Protein AF-A0A969YE64-F1 (afdb_monomer)

pLDDT: mean 81.98, std 15.18, range [46.62, 94.5]

Nearest PDB structures (foldseek):
  3bkt-assembly3_D  TM=7.751E-01  e=1.541E+00  Escherichia coli
  4pg7-assembly1_A  TM=4.900E-01  e=1.755E+00  Staphylococcus aureus M1064
  6htq-assembly1_h  TM=5.415E-01  e=1.755E+00  Bacillus subtilis subsp. subtilis str. 168
  4xnh-assembly1_B  TM=4.730E-01  e=1.352E+00  Saccharomyces cerevisiae
  4hnw-assembly1_B  TM=4.627E-01  e=1.645E+00  Saccharomyce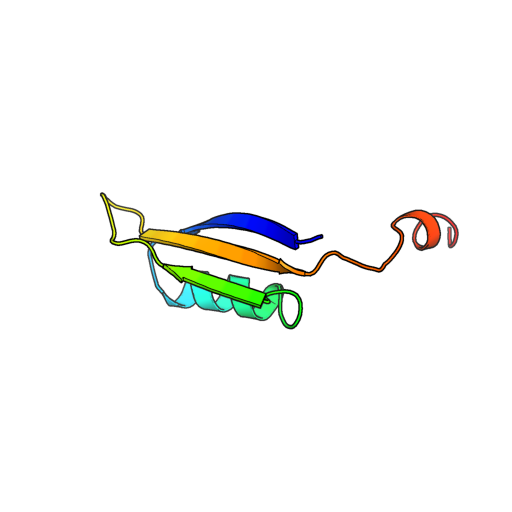s cerevisiae S288C

Radius of gyration: 14.45 Å; Cα contacts (8 Å, |Δi|>4): 74; chains: 1; bounding box: 23×18×47 Å

Solvent-accessible surface area (backbone atoms only — not comparable to full-atom values): 3678 Å² total; per-residue (Å²): 121,70,46,80,45,83,46,76,37,76,51,71,66,60,52,48,54,52,50,59,75,52,39,92,34,57,74,42,79,48,76,50,84,63,76,70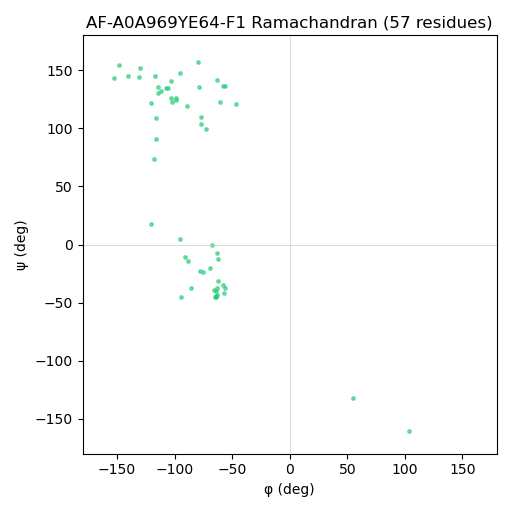,88,44,30,39,33,38,36,34,29,54,58,75,84,68,66,76,75,70,72,78,73,80,123

Sequence (59 aa):
MSTQVRVSYEREPELLDVIVSLGKRVLKVKREPAKGQYKRAYLTLAEHTGKPEQLAKQG

Secondary structure (DSSP, 8-state):
-EEEEEEEESSHHHHHHHHHHHGGGEEEEEEEPP-SSSEEEEEEEEP--S-GGGSSS--

Mean predicted aligned error: 8.48 Å

Structure (mmCIF, N/CA/C/O backbone):
data_AF-A0A969YE64-F1
#
_entry.id   AF-A0A969YE64-F1
#
loop_
_atom_site.group_PDB
_atom_site.id
_atom_site.type_symbol
_atom_site.label_atom_id
_atom_site.label_alt_id
_atom_site.label_comp_id
_atom_site.label_asym_id
_atom_site.label_entity_id
_atom_site.label_seq_id
_atom_site.pdbx_PDB_ins_code
_atom_site.Cartn_x
_atom_site.Cartn_y
_atom_site.Cartn_z
_atom_site.occupancy
_atom_site.B_iso_or_equiv
_atom_site.auth_seq_id
_atom_site.auth_comp_id
_atom_site.auth_asym_id
_atom_site.auth_atom_id
_atom_site.pdbx_PDB_model_num
ATOM 1 N N . MET A 1 1 ? 13.927 8.445 -11.960 1.00 68.50 1 MET A N 1
ATOM 2 C CA . MET A 1 1 ? 13.791 8.805 -10.528 1.00 68.50 1 MET A CA 1
ATOM 3 C C . MET A 1 1 ? 12.594 8.055 -9.935 1.00 68.50 1 MET A C 1
ATOM 5 O O . MET A 1 1 ? 12.020 7.219 -10.620 1.00 68.50 1 MET A O 1
ATOM 9 N N . SER A 1 2 ? 12.253 8.242 -8.658 1.00 82.94 2 SER A N 1
ATOM 10 C CA . SER A 1 2 ? 11.038 7.678 -8.046 1.00 82.94 2 SER A CA 1
ATOM 11 C C . SER A 1 2 ? 10.269 8.768 -7.307 1.00 82.94 2 SER A C 1
ATOM 13 O O . SER A 1 2 ? 10.853 9.753 -6.856 1.00 82.94 2 SER A O 1
ATOM 15 N N . THR A 1 3 ? 8.952 8.607 -7.197 1.00 88.00 3 THR A N 1
ATOM 16 C CA . THR A 1 3 ? 8.080 9.562 -6.501 1.00 88.00 3 THR A CA 1
ATOM 17 C C . THR A 1 3 ? 7.540 8.919 -5.237 1.00 88.00 3 THR A C 1
ATOM 19 O O . THR A 1 3 ? 7.045 7.796 -5.276 1.00 88.00 3 THR A O 1
ATOM 22 N N . GLN A 1 4 ? 7.611 9.619 -4.107 1.00 90.50 4 GLN A N 1
ATOM 23 C CA . GLN A 1 4 ? 7.007 9.154 -2.865 1.00 90.50 4 GLN A CA 1
ATOM 24 C C . GLN A 1 4 ? 5.650 9.830 -2.661 1.00 90.50 4 GLN A C 1
ATOM 26 O O . GLN A 1 4 ? 5.559 11.054 -2.636 1.00 90.50 4 GLN A O 1
ATOM 31 N N . VAL A 1 5 ? 4.601 9.030 -2.491 1.00 90.38 5 VAL A N 1
ATOM 32 C CA . VAL A 1 5 ? 3.234 9.490 -2.225 1.00 90.38 5 VAL A CA 1
ATOM 33 C C . VAL A 1 5 ? 2.824 9.036 -0.833 1.00 90.38 5 VAL A C 1
ATOM 35 O O . VAL A 1 5 ? 3.064 7.893 -0.446 1.00 90.38 5 VAL A O 1
ATOM 38 N N . ARG A 1 6 ? 2.199 9.929 -0.066 1.00 91.94 6 ARG A N 1
ATOM 39 C CA . ARG A 1 6 ? 1.644 9.619 1.253 1.00 91.94 6 ARG A CA 1
ATOM 40 C C . ARG A 1 6 ? 0.147 9.360 1.132 1.00 91.94 6 ARG A C 1
ATOM 42 O O . ARG A 1 6 ? -0.584 10.214 0.647 1.00 91.94 6 ARG A O 1
ATOM 49 N N . VAL A 1 7 ? -0.299 8.214 1.631 1.00 91.50 7 VAL A N 1
ATOM 50 C CA . VAL A 1 7 ? -1.705 7.804 1.663 1.00 91.50 7 VAL A CA 1
ATOM 51 C C . VAL A 1 7 ? -2.159 7.723 3.113 1.00 91.50 7 VAL A C 1
ATOM 53 O O . VAL A 1 7 ? -1.482 7.116 3.946 1.00 91.50 7 VAL A O 1
ATOM 56 N N . SER A 1 8 ? -3.295 8.347 3.411 1.00 92.81 8 SER A N 1
ATOM 57 C CA . SER A 1 8 ? -3.991 8.192 4.691 1.00 92.81 8 SER A CA 1
ATOM 58 C C . SER A 1 8 ? -5.227 7.329 4.459 1.00 92.81 8 SER A C 1
ATOM 60 O O . SER A 1 8 ? -5.917 7.533 3.466 1.00 92.81 8 SER A O 1
ATOM 62 N N . TYR A 1 9 ? -5.469 6.354 5.329 1.00 92.25 9 TYR A N 1
ATOM 63 C CA . TYR A 1 9 ? -6.557 5.381 5.199 1.00 92.25 9 TYR A CA 1
ATOM 64 C C . TYR A 1 9 ? -7.044 4.953 6.584 1.00 92.25 9 TYR A C 1
ATOM 66 O O . TYR A 1 9 ? -6.283 5.007 7.552 1.00 92.25 9 TYR A O 1
ATOM 74 N N . GLU A 1 10 ? -8.294 4.518 6.704 1.00 91.31 10 GLU A N 1
ATOM 75 C CA . GLU A 1 10 ? -8.847 4.047 7.981 1.00 91.31 10 GLU A CA 1
ATOM 76 C C . GLU A 1 10 ? -8.719 2.525 8.09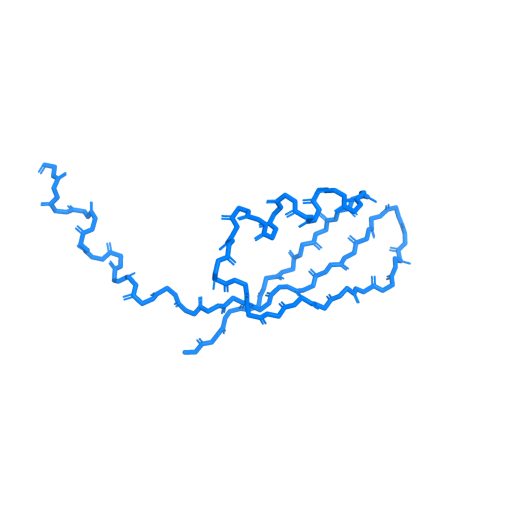1 1.00 91.31 10 GLU A C 1
ATOM 78 O O . GLU A 1 10 ? -8.245 1.981 9.097 1.00 91.31 10 GLU A O 1
ATOM 83 N N . ARG A 1 11 ? -9.066 1.823 7.009 1.00 90.50 11 ARG A N 1
ATOM 84 C CA . ARG A 1 11 ? -9.098 0.362 6.936 1.00 90.50 11 ARG A CA 1
ATOM 85 C C . ARG A 1 11 ? -8.092 -0.154 5.915 1.00 90.50 11 ARG A C 1
ATOM 87 O O . ARG A 1 11 ? -7.853 0.453 4.878 1.00 90.50 11 ARG A O 1
ATOM 94 N N . GLU A 1 12 ? -7.494 -1.306 6.203 1.00 90.25 12 GLU A N 1
ATOM 95 C CA . GLU A 1 12 ? -6.487 -1.900 5.311 1.00 90.25 12 GLU A CA 1
ATOM 96 C C . GLU A 1 12 ? -6.972 -2.189 3.877 1.00 90.25 12 GLU A C 1
ATOM 98 O O . GLU A 1 12 ? -6.167 -1.986 2.967 1.00 90.25 12 GLU A O 1
ATOM 103 N N . PRO A 1 13 ? -8.241 -2.581 3.628 1.00 93.44 13 PRO A N 1
ATOM 104 C CA . PRO A 1 13 ? -8.756 -2.746 2.269 1.00 93.44 13 PRO A CA 1
ATOM 105 C C . PRO A 1 13 ? -8.621 -1.491 1.403 1.00 93.44 13 PRO A C 1
ATOM 107 O O . PRO A 1 13 ? -8.227 -1.600 0.253 1.00 93.44 13 PRO A O 1
ATOM 110 N N . GLU A 1 14 ? -8.816 -0.295 1.966 1.00 92.62 14 GLU A N 1
ATOM 111 C CA . GLU A 1 14 ? -8.698 0.962 1.212 1.00 92.62 14 GLU A CA 1
ATOM 112 C C . GLU A 1 14 ? -7.266 1.187 0.713 1.00 92.62 14 GLU A C 1
ATOM 114 O O . GLU A 1 14 ? -7.041 1.608 -0.421 1.00 92.62 14 GLU A O 1
ATOM 119 N N . LEU A 1 15 ? -6.270 0.856 1.544 1.00 92.75 15 LEU A N 1
ATOM 120 C CA . LEU A 1 15 ? -4.872 0.903 1.122 1.00 92.75 15 LEU A CA 1
ATOM 121 C C . LEU A 1 15 ? -4.592 -0.136 0.027 1.00 92.75 15 LEU A C 1
ATOM 123 O O . LEU A 1 15 ? -3.829 0.151 -0.897 1.00 92.75 15 LEU A O 1
ATOM 127 N N . LEU A 1 16 ? -5.175 -1.332 0.131 1.00 93.06 16 LEU A N 1
ATOM 128 C CA . LEU A 1 16 ? -5.020 -2.377 -0.880 1.00 93.06 16 LEU A CA 1
ATOM 129 C C . LEU A 1 16 ? -5.628 -1.950 -2.219 1.00 93.06 16 LEU A C 1
ATOM 131 O O . LEU A 1 16 ? -4.944 -2.081 -3.228 1.00 93.06 16 LEU A O 1
ATOM 135 N N . ASP A 1 17 ? -6.827 -1.368 -2.231 1.00 93.50 17 ASP A N 1
ATOM 136 C CA . ASP A 1 17 ? -7.464 -0.834 -3.441 1.00 93.50 17 ASP A CA 1
ATOM 137 C C . ASP A 1 17 ? -6.591 0.219 -4.136 1.00 93.50 17 ASP A C 1
ATOM 139 O O . ASP A 1 17 ? -6.420 0.192 -5.358 1.00 93.50 17 ASP A O 1
ATOM 143 N N . VAL A 1 18 ? -5.954 1.107 -3.365 1.00 90.75 18 VAL A N 1
ATOM 144 C CA . VAL A 1 18 ? -5.006 2.096 -3.903 1.00 90.75 18 VAL A CA 1
ATOM 145 C C . VAL A 1 18 ? -3.771 1.416 -4.500 1.00 90.75 18 VAL A C 1
ATOM 147 O O . VAL A 1 18 ? -3.345 1.768 -5.601 1.00 90.75 18 VAL A O 1
ATOM 150 N N . ILE A 1 19 ? -3.190 0.432 -3.807 1.00 91.88 19 ILE A N 1
ATOM 151 C CA . ILE A 1 19 ? -2.020 -0.308 -4.306 1.00 91.88 19 ILE A CA 1
ATOM 152 C C . ILE A 1 19 ? -2.368 -1.070 -5.589 1.00 91.88 19 ILE A C 1
ATOM 154 O O . ILE A 1 19 ? -1.593 -1.031 -6.542 1.00 91.88 19 ILE A O 1
ATOM 158 N N . VAL A 1 20 ? -3.530 -1.724 -5.634 1.00 92.25 20 VAL A N 1
ATOM 159 C CA . VAL A 1 20 ? -4.020 -2.466 -6.804 1.00 92.25 20 VAL A CA 1
ATOM 160 C C . VAL A 1 20 ? -4.272 -1.519 -7.974 1.00 92.25 20 VAL A C 1
ATOM 162 O O . VAL A 1 20 ? -3.815 -1.798 -9.081 1.00 92.25 20 VAL A O 1
ATOM 165 N N . SER A 1 21 ? -4.902 -0.367 -7.727 1.00 89.62 21 SER A N 1
ATOM 166 C CA . SER A 1 21 ? -5.173 0.653 -8.751 1.00 89.62 21 SER A CA 1
ATOM 167 C C . SER A 1 21 ? -3.893 1.243 -9.347 1.00 89.62 21 SER A C 1
ATOM 169 O O . SER A 1 21 ? -3.813 1.502 -10.546 1.00 89.62 21 SER A O 1
ATOM 171 N N . LEU A 1 22 ? -2.861 1.443 -8.523 1.00 88.69 22 LEU A N 1
ATOM 172 C CA . LEU A 1 22 ? -1.544 1.899 -8.979 1.00 88.69 22 LEU A CA 1
ATOM 173 C C . LEU A 1 22 ? -0.728 0.765 -9.625 1.00 88.69 22 LEU A C 1
ATOM 175 O O . LEU A 1 22 ? 0.171 1.021 -10.435 1.00 88.69 22 LEU A O 1
ATOM 179 N N . GLY A 1 23 ? -1.051 -0.483 -9.292 1.00 87.44 23 GLY A N 1
ATOM 180 C CA . GLY A 1 23 ? -0.531 -1.695 -9.906 1.00 87.44 23 GLY A CA 1
ATOM 181 C C . GLY A 1 23 ? 0.994 -1.761 -9.902 1.00 87.44 23 GLY A C 1
ATOM 182 O O . GLY A 1 23 ? 1.659 -1.476 -8.904 1.00 87.44 23 GLY A O 1
ATOM 183 N N . LYS A 1 24 ? 1.570 -2.098 -11.063 1.00 83.56 24 LYS A N 1
ATOM 184 C CA . LYS A 1 24 ? 3.024 -2.272 -11.256 1.00 83.56 24 LYS A CA 1
ATOM 185 C C . LYS A 1 24 ? 3.847 -0.999 -11.027 1.00 83.56 24 LYS A C 1
ATOM 187 O O . LYS A 1 24 ? 5.072 -1.061 -11.036 1.00 83.56 24 LYS A O 1
ATOM 192 N N . ARG A 1 25 ? 3.202 0.158 -10.836 1.00 87.00 25 ARG A N 1
ATOM 193 C CA . ARG A 1 25 ? 3.894 1.411 -10.518 1.00 87.00 25 ARG A CA 1
ATOM 194 C C . ARG A 1 25 ? 4.365 1.441 -9.070 1.00 87.00 25 ARG A C 1
ATOM 196 O O . ARG A 1 25 ? 5.293 2.183 -8.780 1.00 87.00 25 ARG A O 1
ATOM 203 N N . VAL A 1 26 ? 3.758 0.674 -8.165 1.00 91.75 26 VAL A N 1
ATOM 204 C CA . VAL A 1 26 ? 4.161 0.647 -6.756 1.00 91.75 26 VAL A CA 1
ATOM 205 C C . VAL A 1 26 ? 5.428 -0.191 -6.600 1.00 91.75 26 VAL A C 1
ATOM 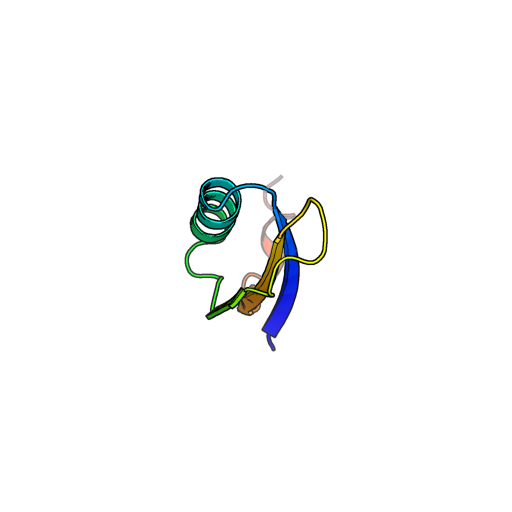207 O O . VAL A 1 26 ? 5.401 -1.410 -6.719 1.00 91.75 26 VAL A O 1
ATOM 210 N N . LEU A 1 27 ? 6.544 0.469 -6.302 1.00 91.38 27 LEU A N 1
ATOM 211 C CA . LEU A 1 27 ? 7.835 -0.173 -6.050 1.00 91.38 27 LEU A CA 1
ATOM 212 C C . LEU A 1 27 ? 7.980 -0.615 -4.595 1.00 91.38 27 LEU A C 1
ATOM 214 O O . LEU A 1 27 ? 8.594 -1.637 -4.301 1.00 91.38 27 LEU A O 1
ATOM 218 N N . LYS A 1 28 ? 7.456 0.187 -3.664 1.00 92.19 28 LYS A N 1
ATOM 219 C CA . LYS A 1 28 ? 7.577 -0.072 -2.229 1.00 92.19 28 LYS A CA 1
ATOM 220 C C . LYS A 1 28 ? 6.408 0.526 -1.469 1.00 92.19 28 LYS A C 1
ATOM 222 O O . LYS A 1 28 ? 5.975 1.635 -1.766 1.00 92.19 28 LYS A O 1
ATOM 227 N N . VAL A 1 29 ? 5.958 -0.184 -0.440 1.00 93.62 29 VAL A N 1
ATOM 228 C CA . VAL A 1 29 ? 4.951 0.291 0.512 1.00 93.62 29 VAL A CA 1
ATOM 229 C C . VAL A 1 29 ? 5.568 0.282 1.904 1.00 93.62 29 VAL A C 1
ATOM 231 O O . VAL A 1 29 ? 6.019 -0.758 2.377 1.00 93.62 29 VAL A O 1
ATOM 234 N N . LYS A 1 30 ? 5.596 1.434 2.575 1.00 94.50 30 LYS A N 1
ATOM 235 C CA . LYS A 1 30 ? 6.001 1.549 3.979 1.00 94.50 30 LYS A CA 1
ATOM 236 C C . LYS A 1 30 ? 4.811 2.024 4.800 1.00 94.50 30 LYS A C 1
ATOM 238 O O . LYS A 1 30 ? 4.410 3.178 4.687 1.00 94.50 30 LYS A O 1
ATOM 243 N N . ARG A 1 31 ? 4.249 1.138 5.621 1.00 92.31 31 ARG A N 1
ATOM 244 C CA . ARG A 1 31 ? 3.161 1.472 6.551 1.00 92.31 31 ARG A CA 1
ATOM 245 C C . ARG A 1 31 ? 3.747 2.164 7.781 1.00 92.31 31 ARG A C 1
ATOM 247 O O . ARG A 1 31 ? 4.774 1.727 8.297 1.00 92.31 31 ARG A O 1
ATOM 254 N N . GLU A 1 32 ? 3.116 3.241 8.225 1.00 90.44 32 GLU A N 1
ATOM 255 C CA . GLU A 1 32 ? 3.423 3.871 9.506 1.00 90.44 32 GLU A CA 1
ATO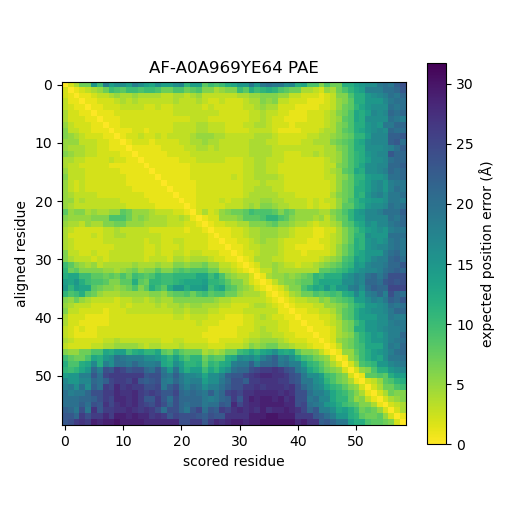M 256 C C . GLU A 1 32 ? 2.478 3.355 10.595 1.00 90.44 32 GLU A C 1
ATOM 258 O O . GLU A 1 32 ? 1.310 3.068 10.307 1.00 90.44 32 GLU A O 1
ATOM 263 N N . PRO A 1 33 ? 2.950 3.267 11.851 1.00 80.81 33 PRO A N 1
ATOM 264 C CA . PRO A 1 33 ? 2.072 3.013 12.982 1.00 80.81 33 PRO A CA 1
ATOM 265 C C . PRO A 1 33 ? 1.003 4.108 13.063 1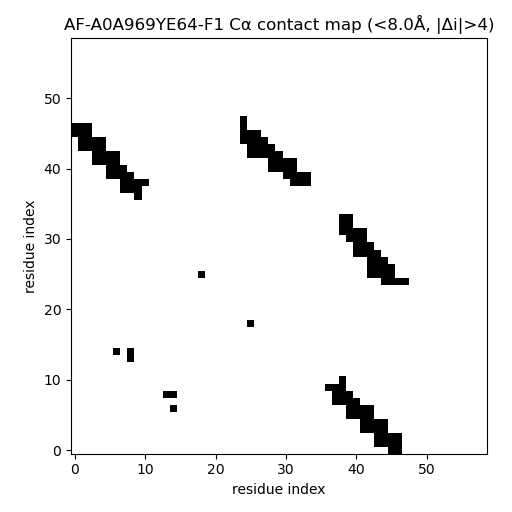.00 80.81 33 PRO A C 1
ATOM 267 O O . PRO A 1 33 ? 1.286 5.296 12.882 1.00 80.81 33 PRO A O 1
ATOM 270 N N . ALA A 1 34 ? -0.239 3.700 13.315 1.00 78.56 34 ALA A N 1
ATOM 271 C CA . ALA A 1 34 ? -1.363 4.619 13.406 1.00 78.56 34 ALA A CA 1
ATOM 272 C C . ALA A 1 34 ? -1.128 5.625 14.544 1.00 78.56 34 ALA A C 1
ATOM 274 O O . ALA A 1 34 ? -0.939 5.238 15.696 1.00 78.56 34 ALA A O 1
ATOM 275 N N . LYS A 1 35 ? -1.149 6.921 14.223 1.00 74.44 35 LYS A N 1
ATOM 276 C CA . LYS A 1 35 ? -1.202 8.004 15.213 1.00 74.44 35 LYS A CA 1
ATOM 277 C C . LYS A 1 35 ? -2.514 8.758 15.016 1.00 74.44 35 LYS A C 1
ATOM 279 O O . LYS A 1 35 ? -2.575 9.689 14.214 1.00 74.44 35 LYS A O 1
ATOM 284 N N . GLY A 1 36 ? -3.549 8.324 15.734 1.00 81.50 36 GLY A N 1
ATOM 285 C CA . GLY A 1 36 ? -4.905 8.880 15.676 1.00 81.50 36 GLY A CA 1
ATOM 286 C C . GLY A 1 36 ? -5.887 8.006 14.891 1.00 81.50 36 GLY A C 1
ATOM 287 O O . GLY A 1 36 ? -5.647 6.818 14.700 1.00 81.50 36 GLY A O 1
ATOM 288 N N . GLN A 1 37 ? -6.992 8.610 14.445 1.00 83.50 37 GLN A N 1
ATOM 289 C CA . GLN A 1 37 ? -8.085 7.928 13.733 1.00 83.50 37 GLN A CA 1
ATOM 29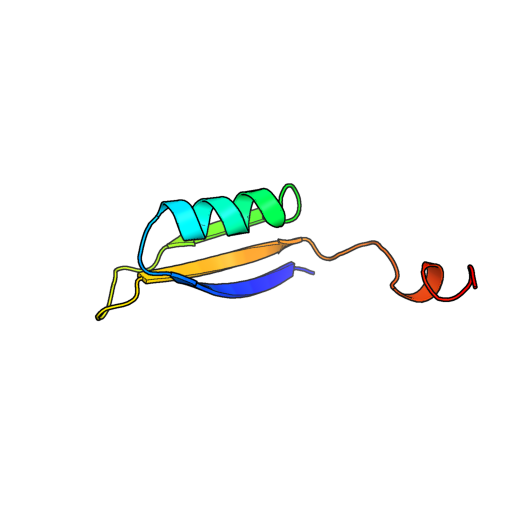0 C C . GLN A 1 37 ? -7.643 7.303 12.396 1.00 83.50 37 GLN A C 1
ATOM 292 O O . GLN A 1 37 ? -8.148 6.255 12.009 1.00 83.50 37 GLN A O 1
ATOM 297 N N . TYR A 1 38 ? -6.658 7.909 11.724 1.00 87.06 38 TYR A N 1
ATOM 298 C CA . TYR A 1 38 ? -6.198 7.488 10.400 1.00 87.06 38 TYR A CA 1
ATOM 299 C C . TYR A 1 38 ? -4.823 6.816 10.450 1.00 87.06 38 TYR A C 1
ATOM 301 O O . TYR A 1 38 ? -3.866 7.327 11.046 1.00 87.06 38 TYR A O 1
ATOM 309 N N . LYS A 1 39 ? -4.704 5.697 9.736 1.00 91.38 39 LYS A N 1
ATOM 310 C CA . LYS A 1 39 ? -3.439 5.032 9.417 1.00 91.38 39 LYS A CA 1
ATOM 311 C C . LYS A 1 39 ? -2.765 5.749 8.250 1.00 91.38 39 LYS A C 1
ATOM 313 O O . LYS A 1 39 ? -3.406 6.449 7.466 1.00 91.38 39 LYS A O 1
ATOM 318 N N . ARG A 1 40 ? -1.446 5.598 8.138 1.00 93.31 40 ARG A N 1
ATOM 319 C CA . ARG A 1 40 ? -0.644 6.242 7.088 1.00 93.31 40 ARG A CA 1
ATOM 320 C C . ARG A 1 40 ? 0.261 5.220 6.418 1.00 93.31 40 ARG A C 1
ATOM 322 O O . ARG A 1 40 ? 0.763 4.302 7.064 1.00 93.31 40 ARG A O 1
ATOM 329 N N . ALA A 1 41 ? 0.467 5.365 5.116 1.00 93.94 41 ALA A N 1
ATOM 330 C CA . ALA A 1 41 ? 1.452 4.605 4.362 1.00 93.94 41 ALA A CA 1
ATOM 331 C C . ALA A 1 41 ? 2.135 5.503 3.333 1.00 93.94 41 ALA A C 1
ATOM 333 O O . ALA A 1 41 ? 1.513 6.385 2.746 1.00 93.94 41 ALA A O 1
ATOM 334 N N . TYR A 1 42 ? 3.416 5.254 3.097 1.00 94.12 42 TYR A N 1
ATOM 335 C CA . TYR A 1 42 ? 4.158 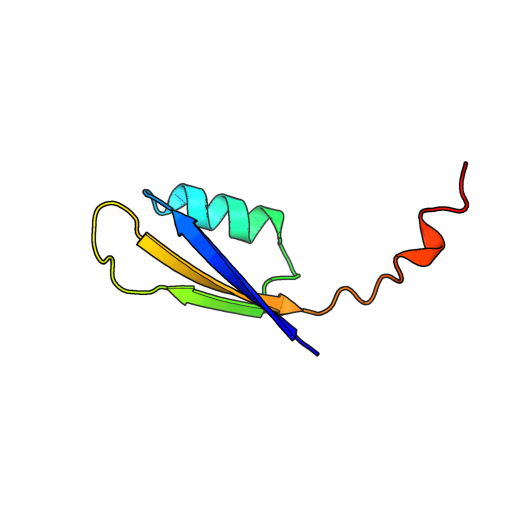5.851 1.999 1.00 94.12 42 TYR A CA 1
ATOM 336 C C . TYR A 1 42 ? 4.330 4.831 0.887 1.00 94.12 42 TYR A C 1
ATOM 338 O O . TYR A 1 42 ? 4.850 3.736 1.111 1.00 94.12 42 TYR A O 1
ATOM 346 N N . LEU A 1 43 ? 3.917 5.219 -0.310 1.00 93.88 43 LEU A N 1
ATOM 347 C CA . LEU A 1 43 ? 4.083 4.467 -1.539 1.00 93.88 43 LEU A CA 1
ATOM 348 C C . LEU A 1 43 ? 5.233 5.089 -2.323 1.00 93.88 43 LEU A C 1
ATOM 350 O O . LEU A 1 43 ? 5.206 6.276 -2.637 1.00 93.88 43 LEU A O 1
ATOM 354 N N . THR A 1 44 ? 6.248 4.299 -2.640 1.00 93.56 44 THR A N 1
ATOM 355 C CA . THR A 1 44 ? 7.261 4.676 -3.625 1.00 93.56 44 THR A CA 1
ATOM 356 C C . THR A 1 44 ? 6.775 4.205 -4.982 1.00 93.56 44 THR A C 1
ATOM 358 O O . THR A 1 44 ? 6.577 3.007 -5.179 1.00 93.56 44 THR A O 1
ATOM 361 N N . LEU A 1 45 ? 6.583 5.138 -5.905 1.00 91.25 45 LEU A N 1
ATOM 362 C CA . LEU A 1 45 ? 6.136 4.876 -7.261 1.00 91.25 45 LEU A CA 1
ATOM 363 C C . LEU A 1 45 ? 7.306 4.961 -8.240 1.00 91.25 45 LEU A C 1
ATOM 365 O O . LEU A 1 45 ? 8.172 5.833 -8.121 1.00 91.25 45 LEU A O 1
ATOM 369 N N . ALA A 1 46 ? 7.309 4.060 -9.216 1.00 89.38 46 ALA A N 1
ATOM 370 C CA . ALA A 1 46 ? 8.146 4.159 -10.396 1.00 89.38 46 ALA A CA 1
ATOM 371 C C . ALA A 1 46 ? 7.758 5.407 -11.193 1.00 89.38 46 ALA A C 1
ATOM 373 O O . ALA A 1 46 ? 6.571 5.741 -11.305 1.00 89.38 46 ALA A O 1
ATOM 374 N N . GLU A 1 47 ? 8.759 6.085 -11.751 1.00 79.94 47 GLU A N 1
ATOM 375 C CA . GLU A 1 47 ? 8.517 7.168 -12.696 1.00 79.94 47 GLU A CA 1
ATOM 376 C C . GLU A 1 47 ? 7.669 6.651 -13.857 1.00 79.94 47 GLU A C 1
ATOM 378 O O . GLU A 1 47 ? 7.888 5.554 -14.378 1.00 79.94 47 GLU A O 1
ATOM 383 N N . HIS A 1 48 ? 6.676 7.439 -14.252 1.00 65.25 48 HIS A N 1
ATOM 384 C CA . HIS A 1 48 ? 5.921 7.148 -15.453 1.00 65.25 48 HIS A CA 1
ATOM 385 C C . HIS A 1 48 ? 6.829 7.452 -16.647 1.00 65.25 48 HIS A C 1
ATOM 387 O O . HIS A 1 48 ? 6.963 8.602 -17.046 1.00 65.25 48 HIS A O 1
ATOM 393 N N . THR A 1 49 ? 7.453 6.431 -17.233 1.00 57.66 49 THR A N 1
ATOM 394 C CA . THR A 1 49 ? 8.205 6.577 -18.492 1.00 57.66 49 THR A CA 1
ATOM 395 C C . THR A 1 49 ? 7.302 6.881 -19.695 1.00 57.66 49 THR A C 1
ATOM 397 O O . THR A 1 49 ? 7.794 7.080 -20.804 1.00 57.66 49 THR A O 1
ATOM 400 N N . GLY A 1 50 ? 5.982 6.978 -19.502 1.00 54.59 50 GLY A N 1
ATOM 401 C CA . GLY A 1 50 ? 5.072 7.543 -20.490 1.00 54.59 50 GLY A CA 1
ATOM 402 C C . GLY A 1 50 ? 5.164 9.065 -20.484 1.00 54.59 50 GLY A C 1
ATOM 403 O O . GLY A 1 50 ? 4.612 9.719 -19.597 1.00 54.59 50 GLY A O 1
ATOM 404 N N . LYS A 1 51 ? 5.852 9.614 -21.487 1.00 46.62 51 LYS A N 1
ATOM 405 C CA . LYS A 1 51 ? 5.828 11.039 -21.830 1.00 46.62 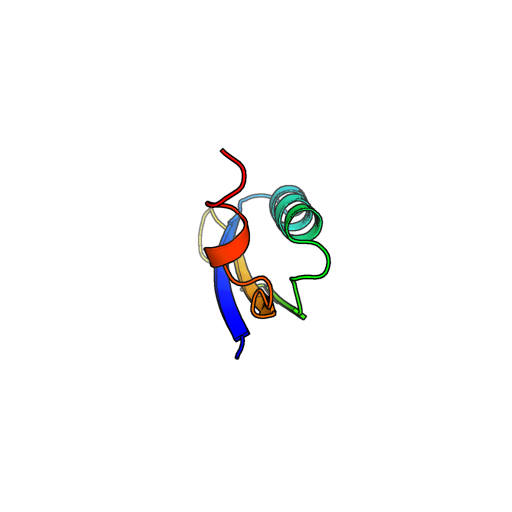51 LYS A CA 1
ATOM 406 C C . LYS A 1 51 ? 4.367 11.530 -21.847 1.00 46.62 51 LYS A C 1
ATOM 408 O O . LYS A 1 51 ? 3.589 11.009 -22.647 1.00 46.62 51 LYS A O 1
ATOM 413 N N . PRO A 1 52 ? 3.976 12.531 -21.039 1.00 56.91 52 PRO A N 1
ATOM 414 C CA . PRO A 1 52 ? 2.631 13.111 -21.112 1.00 56.91 52 PRO A CA 1
ATOM 415 C C . PRO A 1 52 ? 2.335 13.773 -22.475 1.00 56.91 52 PRO A C 1
ATOM 417 O O . PRO A 1 52 ? 1.181 14.032 -22.796 1.00 56.91 52 PRO A O 1
ATOM 420 N N . GLU A 1 53 ? 3.355 13.987 -23.313 1.00 50.78 53 GLU A N 1
ATOM 421 C CA . GLU A 1 53 ? 3.241 14.611 -24.638 1.00 50.78 53 GLU A CA 1
ATOM 422 C C . GLU A 1 53 ? 2.511 13.781 -25.713 1.00 50.78 53 GLU A C 1
ATOM 424 O O . GLU A 1 53 ? 2.042 14.360 -26.689 1.00 50.78 53 GLU A O 1
ATOM 429 N N . GLN A 1 54 ? 2.377 12.454 -25.579 1.00 49.78 54 GLN A N 1
ATOM 430 C CA . GLN A 1 54 ? 1.748 11.632 -26.634 1.00 49.78 54 GLN A CA 1
ATOM 431 C C . GLN A 1 54 ? 0.232 11.439 -26.491 1.00 49.78 54 GLN A C 1
ATOM 433 O O . GLN A 1 54 ? -0.399 10.990 -27.442 1.00 49.78 54 GLN A O 1
ATOM 438 N N . LEU A 1 55 ? -0.373 11.812 -25.358 1.00 53.53 55 LEU A N 1
ATOM 439 C CA . LEU A 1 55 ? -1.825 11.689 -25.153 1.00 53.53 55 LEU A CA 1
ATOM 440 C C . LEU A 1 55 ? -2.616 12.923 -25.624 1.00 53.53 55 LEU A C 1
ATOM 442 O O . LEU A 1 55 ? -3.826 12.841 -25.785 1.00 53.53 55 LEU A O 1
ATOM 446 N N . ALA A 1 56 ? -1.945 14.049 -25.887 1.00 56.88 56 ALA A N 1
ATOM 447 C CA . ALA A 1 56 ? -2.582 15.308 -26.286 1.00 56.88 56 ALA A CA 1
ATOM 448 C C . ALA A 1 56 ? -2.641 15.545 -27.813 1.00 56.88 56 ALA A C 1
ATOM 450 O O . ALA A 1 56 ? -3.057 16.617 -28.240 1.00 56.88 56 ALA A O 1
ATOM 451 N N . LYS A 1 57 ? -2.208 14.582 -28.645 1.00 54.25 57 LYS A N 1
ATOM 452 C CA . LYS A 1 57 ? -2.185 14.704 -30.123 1.00 54.25 57 LYS A CA 1
ATOM 453 C C . LYS A 1 57 ? -3.021 13.657 -30.876 1.00 54.25 57 LYS A C 1
ATOM 455 O O . LYS A 1 57 ? -2.827 13.468 -32.073 1.00 54.25 57 LYS A O 1
ATOM 460 N N . GLN A 1 58 ? -3.945 12.982 -30.199 1.00 50.31 58 GLN A N 1
ATOM 461 C CA . GLN A 1 58 ? -5.038 12.255 -30.856 1.00 50.31 58 GLN A CA 1
ATOM 462 C C . GLN A 1 58 ? -6.362 12.882 -30.418 1.00 50.31 58 GLN A C 1
ATOM 464 O O . GLN A 1 58 ? -7.074 12.349 -29.572 1.00 50.31 58 GLN A O 1
ATOM 469 N N . GLY A 1 59 ? -6.625 14.067 -30.961 1.00 49.81 59 GLY A N 1
ATOM 470 C CA . GLY A 1 59 ? -7.877 14.810 -30.890 1.00 49.81 59 GLY A CA 1
ATOM 471 C C . GLY A 1 59 ? -8.002 15.641 -32.153 1.00 49.81 59 GLY A C 1
ATOM 472 O O . GLY A 1 59 ? -6.940 16.120 -32.616 1.00 49.81 59 GLY A O 1
#

Foldseek 3Di:
DKDKDKDKAQDPVVVVVVCVVLPPQFPDKAWDDDDPRITMIITIGDDDPPDPVPVPPPD